Protein AF-F0ZZ21-F1 (afdb_monomer)

Sequence (67 aa):
SGSICLDILKEQWSPALTIPKVLLSISALLSDPNPDDPLVPESAHIFKTDRTRFESTAREWTKKYAS

Radius of gyration: 13.78 Å; Cα contacts (8 Å, |Δi|>4): 25; chains: 1; bounding box: 31×22×32 Å

Solvent-accessible surface area (backbone atoms only — not comparable to full-atom values): 4243 Å² total; per-residue (Å²): 132,94,78,76,95,44,59,58,80,62,86,60,52,54,93,87,64,47,73,68,59,55,53,50,52,52,55,47,41,74,72,55,68,63,73,88,70,47,94,49,62,68,60,39,49,36,48,76,75,37,51,70,59,40,53,51,53,51,53,52,48,43,63,73,77,71,110

Foldseek 3Di:
DPDDPDCCVPVVPDPPDDPVNVVVVVVVCV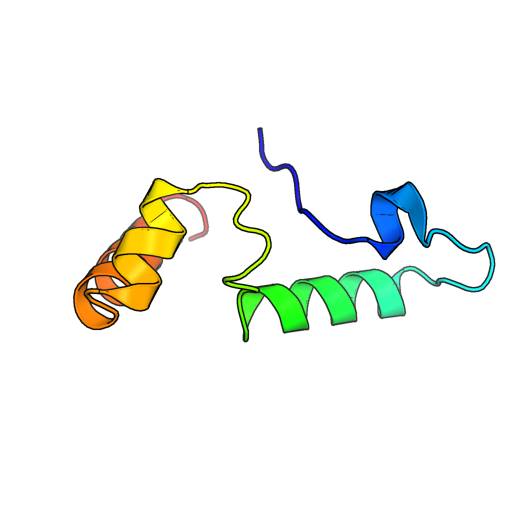VPPDLVDDPDVVLSVCCVVPVPVSVVVVVVVCVVPVD

Structure (mmCIF, N/CA/C/O backbone):
data_AF-F0ZZ21-F1
#
_entry.id   AF-F0ZZ21-F1
#
loop_
_atom_site.group_PDB
_atom_site.id
_atom_site.type_symbol
_atom_site.label_atom_id
_atom_site.label_alt_id
_atom_site.label_comp_id
_atom_site.label_asym_id
_atom_site.label_entity_id
_atom_site.label_seq_id
_atom_site.pdbx_PDB_ins_code
_atom_site.Cartn_x
_atom_site.Cartn_y
_atom_site.Cartn_z
_atom_site.occupancy
_atom_site.B_iso_or_equiv
_atom_site.auth_seq_id
_atom_site.auth_comp_id
_atom_site.auth_asym_id
_atom_site.auth_atom_id
_atom_site.pdbx_PDB_model_num
ATOM 1 N N . SER A 1 1 ? 4.731 12.582 2.618 1.00 48.34 1 SER A N 1
ATOM 2 C CA . SER A 1 1 ? 5.547 11.911 1.582 1.00 48.34 1 SER A CA 1
ATOM 3 C C . SER A 1 1 ? 4.816 10.644 1.174 1.00 48.34 1 SER A C 1
ATOM 5 O O . SER A 1 1 ? 4.517 9.852 2.053 1.00 48.34 1 SER A O 1
ATOM 7 N N . GLY A 1 2 ? 4.450 10.474 -0.101 1.00 60.56 2 GLY A N 1
ATOM 8 C CA . GLY A 1 2 ? 3.729 9.290 -0.605 1.00 60.56 2 GLY A CA 1
ATOM 9 C C . GLY A 1 2 ? 4.648 8.092 -0.850 1.00 60.56 2 GLY A C 1
ATOM 10 O O . GLY A 1 2 ? 4.629 7.511 -1.930 1.00 60.56 2 GLY A O 1
ATOM 11 N N . SER A 1 3 ? 5.522 7.790 0.108 1.00 54.78 3 SER A N 1
ATOM 12 C CA . SER A 1 3 ? 6.511 6.724 -0.030 1.00 54.78 3 SER A CA 1
ATOM 13 C C . SER A 1 3 ? 5.814 5.368 0.041 1.00 54.78 3 SER A C 1
ATOM 15 O O . SER A 1 3 ? 5.152 5.071 1.029 1.00 54.78 3 SER A O 1
ATOM 17 N N . ILE A 1 4 ? 5.959 4.549 -0.997 1.00 64.25 4 ILE A N 1
ATOM 18 C CA . ILE A 1 4 ? 5.399 3.195 -1.039 1.00 64.25 4 ILE A CA 1
ATOM 19 C C . ILE A 1 4 ? 6.499 2.226 -0.595 1.00 64.25 4 ILE A C 1
ATOM 21 O O . ILE A 1 4 ? 7.569 2.202 -1.206 1.00 64.25 4 ILE A O 1
ATOM 25 N N . CYS A 1 5 ? 6.254 1.449 0.466 1.00 59.81 5 CYS A N 1
ATOM 26 C CA . CYS A 1 5 ? 7.156 0.367 0.866 1.00 59.81 5 CYS A CA 1
ATOM 27 C C . CYS A 1 5 ? 6.911 -0.831 -0.055 1.00 59.81 5 CYS A C 1
ATOM 29 O O . CYS A 1 5 ? 5.957 -1.582 0.116 1.00 59.81 5 CYS A O 1
ATOM 31 N N . LEU A 1 6 ? 7.727 -0.942 -1.098 1.00 65.50 6 LEU A N 1
ATOM 32 C CA . LEU A 1 6 ? 7.744 -2.075 -2.014 1.00 65.50 6 LEU A CA 1
ATOM 33 C C . LEU A 1 6 ? 9.196 -2.520 -2.133 1.00 65.50 6 LEU A C 1
ATOM 35 O O . LEU A 1 6 ? 10.032 -1.751 -2.607 1.00 65.50 6 LEU A O 1
ATOM 39 N N . ASP A 1 7 ? 9.495 -3.753 -1.730 1.00 64.75 7 ASP A N 1
ATOM 40 C CA . ASP A 1 7 ? 10.866 -4.285 -1.725 1.00 64.75 7 ASP A CA 1
ATOM 41 C C . ASP A 1 7 ? 11.509 -4.237 -3.114 1.00 64.75 7 ASP A C 1
ATOM 43 O O . ASP A 1 7 ? 12.701 -3.964 -3.250 1.00 64.75 7 ASP A O 1
ATOM 47 N N . ILE A 1 8 ? 10.696 -4.379 -4.167 1.00 65.94 8 ILE A N 1
ATOM 48 C CA . ILE A 1 8 ? 11.108 -4.263 -5.574 1.00 65.94 8 ILE A CA 1
ATOM 49 C C . ILE A 1 8 ? 11.535 -2.843 -5.990 1.00 65.94 8 ILE A C 1
ATOM 51 O O . ILE A 1 8 ? 12.139 -2.669 -7.046 1.00 65.94 8 ILE A O 1
ATOM 55 N N . LEU A 1 9 ? 11.199 -1.824 -5.190 1.00 64.94 9 LEU A N 1
ATOM 56 C CA . LEU A 1 9 ? 11.617 -0.430 -5.377 1.00 64.94 9 LEU A CA 1
ATOM 57 C C . LEU A 1 9 ? 12.856 -0.071 -4.536 1.00 64.94 9 LEU A C 1
ATOM 59 O O . LEU A 1 9 ? 13.411 1.011 -4.727 1.00 64.94 9 LEU A O 1
ATOM 63 N N . LYS A 1 10 ? 13.287 -0.951 -3.621 1.00 63.69 10 LYS A N 1
ATOM 64 C CA . LYS A 1 10 ? 14.504 -0.800 -2.809 1.00 63.69 10 LYS A CA 1
ATOM 65 C C . LYS A 1 10 ? 15.501 -1.927 -3.093 1.00 63.69 10 LYS A C 1
ATOM 67 O O . LYS A 1 10 ? 16.301 -1.811 -4.013 1.00 63.69 10 LYS A O 1
ATOM 72 N N . GLU A 1 11 ? 15.475 -2.992 -2.294 1.00 63.06 11 GLU A N 1
ATOM 73 C CA . GLU A 1 11 ? 16.543 -3.999 -2.228 1.00 63.06 11 GLU A CA 1
ATOM 74 C C . GLU A 1 11 ? 16.368 -5.134 -3.243 1.00 63.06 11 GLU A C 1
ATOM 76 O O . GLU A 1 11 ? 17.349 -5.739 -3.664 1.00 63.06 11 GLU A O 1
ATOM 81 N N . GLN A 1 12 ? 15.135 -5.397 -3.685 1.00 67.00 12 GLN A N 1
ATOM 82 C CA . GLN A 1 12 ? 14.812 -6.433 -4.673 1.00 67.00 12 GLN A CA 1
ATOM 83 C C . GLN A 1 12 ? 14.614 -5.882 -6.089 1.00 67.00 12 GLN A C 1
ATOM 85 O O . GLN A 1 12 ? 14.009 -6.538 -6.944 1.00 67.00 12 GLN A O 1
ATOM 90 N N . TRP A 1 13 ? 15.103 -4.672 -6.362 1.00 75.94 13 TRP A N 1
ATOM 91 C CA . TRP A 1 13 ? 15.090 -4.150 -7.721 1.00 75.94 13 TRP A CA 1
ATOM 92 C C . TRP A 1 13 ? 15.899 -5.073 -8.651 1.00 75.94 13 TRP A C 1
ATOM 94 O O . TRP A 1 13 ? 17.000 -5.513 -8.319 1.00 7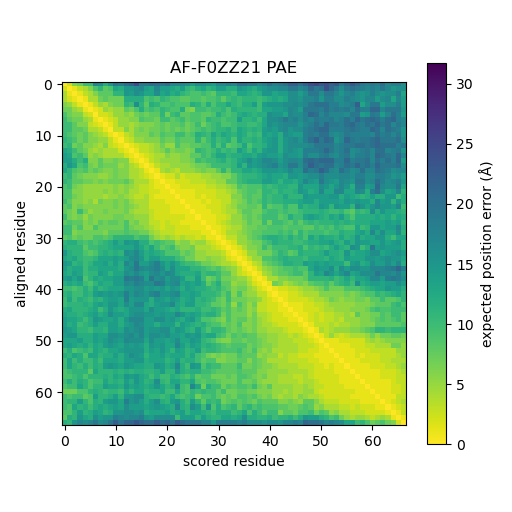5.94 13 TRP A O 1
ATOM 104 N N . SER A 1 14 ? 15.367 -5.349 -9.844 1.00 73.06 14 SER A N 1
ATOM 105 C CA . SER A 1 14 ? 16.038 -6.105 -10.907 1.00 73.06 14 SER A CA 1
ATOM 106 C C . SER A 1 14 ? 15.711 -5.506 -12.281 1.00 73.06 14 SER A C 1
ATOM 108 O O . SER A 1 14 ? 14.570 -5.082 -12.488 1.00 73.06 14 SER A O 1
ATOM 110 N N . PRO A 1 15 ? 16.632 -5.547 -13.270 1.00 71.31 15 PRO A N 1
ATOM 111 C CA . PRO A 1 15 ? 16.362 -5.055 -14.625 1.00 71.31 15 PRO A CA 1
ATOM 112 C C . PRO A 1 15 ? 15.243 -5.837 -15.332 1.00 71.31 15 PRO A C 1
ATOM 114 O O . PRO A 1 15 ? 14.704 -5.384 -16.337 1.00 71.31 15 PRO A O 1
ATOM 117 N N . ALA A 1 16 ? 14.894 -7.022 -14.817 1.00 74.75 16 ALA A N 1
ATOM 118 C CA . ALA A 1 16 ? 13.802 -7.860 -15.309 1.00 74.75 16 ALA A CA 1
ATOM 119 C C . ALA A 1 16 ? 12.406 -7.412 -14.819 1.00 74.75 16 ALA A C 1
ATOM 121 O O . ALA A 1 16 ? 11.382 -7.993 -15.216 1.00 74.75 16 ALA A O 1
ATOM 122 N N . LEU A 1 17 ? 12.344 -6.413 -13.932 1.00 72.19 17 LEU A N 1
ATOM 123 C CA . LEU A 1 17 ? 11.099 -5.793 -13.496 1.00 72.19 17 LEU A CA 1
ATOM 124 C C . LEU A 1 17 ? 10.635 -4.791 -14.547 1.00 72.19 17 LEU A C 1
ATOM 126 O O . LEU A 1 17 ? 11.336 -3.851 -14.909 1.00 72.19 17 LEU A O 1
ATOM 130 N N . THR A 1 18 ? 9.418 -4.993 -15.032 1.00 79.31 18 THR A N 1
ATOM 131 C CA . THR A 1 18 ? 8.779 -4.095 -15.989 1.00 79.31 18 THR A CA 1
ATOM 132 C C . THR A 1 18 ? 7.760 -3.215 -15.270 1.00 79.31 18 THR A C 1
ATOM 134 O O . THR A 1 18 ? 7.198 -3.615 -14.249 1.00 79.31 18 THR A O 1
ATOM 137 N N . ILE A 1 19 ? 7.476 -2.030 -15.819 1.00 78.38 19 ILE A N 1
ATOM 138 C CA . ILE A 1 19 ? 6.465 -1.102 -15.278 1.00 78.38 19 ILE A CA 1
ATOM 139 C C . ILE A 1 19 ? 5.113 -1.791 -14.982 1.00 78.38 19 ILE A C 1
ATOM 141 O O . ILE A 1 19 ? 4.570 -1.560 -13.902 1.00 78.38 19 ILE A O 1
ATOM 145 N N . PRO A 1 20 ? 4.588 -2.701 -15.832 1.00 79.94 20 PRO A N 1
ATOM 146 C CA . PRO A 1 20 ? 3.366 -3.442 -15.516 1.00 79.94 20 PRO A CA 1
ATOM 147 C C . PRO A 1 20 ? 3.465 -4.293 -14.246 1.00 79.94 20 PRO A C 1
ATOM 149 O O . PRO A 1 20 ? 2.512 -4.334 -13.476 1.00 79.94 20 PRO A O 1
ATOM 152 N N . LYS A 1 21 ? 4.611 -4.943 -13.994 1.00 74.44 21 LYS A N 1
ATOM 153 C CA . LYS A 1 21 ? 4.817 -5.737 -12.772 1.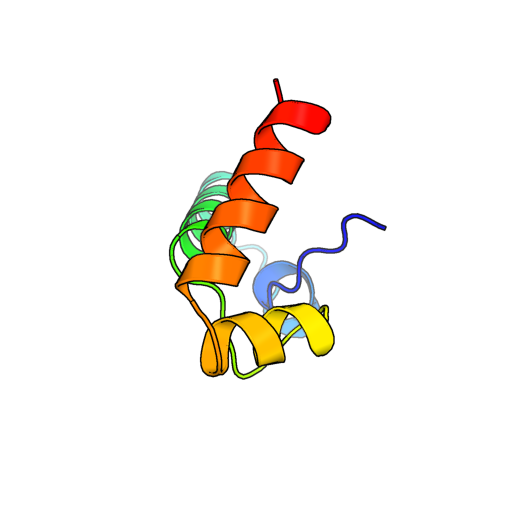00 74.44 21 LYS A CA 1
ATOM 154 C C . LYS A 1 21 ? 4.825 -4.846 -11.532 1.00 74.44 21 LYS A C 1
ATOM 156 O O . LYS A 1 21 ? 4.223 -5.209 -10.531 1.00 74.44 21 LYS A O 1
ATOM 161 N N . VAL A 1 22 ? 5.436 -3.662 -11.625 1.00 77.00 22 VAL A N 1
ATOM 162 C CA . VAL A 1 22 ? 5.452 -2.677 -10.531 1.00 77.00 22 VAL A CA 1
ATOM 163 C C . VAL A 1 22 ? 4.037 -2.192 -10.205 1.00 77.00 22 VAL A C 1
ATOM 165 O O . VAL A 1 22 ? 3.644 -2.189 -9.042 1.00 77.00 22 VAL A O 1
ATOM 168 N N . LEU A 1 23 ? 3.242 -1.839 -11.220 1.00 77.50 23 LEU A N 1
ATOM 169 C CA . LEU A 1 23 ? 1.851 -1.411 -11.029 1.00 77.50 23 LEU A CA 1
ATOM 170 C C . LEU A 1 23 ? 0.975 -2.527 -10.445 1.00 77.50 23 LEU A C 1
ATOM 172 O O . LEU A 1 23 ? 0.148 -2.261 -9.573 1.00 77.50 23 LEU A O 1
ATOM 176 N N . LEU A 1 24 ? 1.185 -3.775 -10.878 1.00 79.88 24 LEU A N 1
ATOM 177 C CA . LEU A 1 24 ? 0.476 -4.933 -10.336 1.00 79.88 24 LEU A CA 1
ATOM 178 C C . LEU A 1 24 ? 0.797 -5.135 -8.847 1.00 79.88 24 LEU A C 1
ATOM 180 O O . LEU A 1 24 ? -0.113 -5.338 -8.048 1.00 79.88 24 LEU A O 1
ATOM 184 N N . SER A 1 25 ? 2.071 -5.019 -8.462 1.00 76.19 25 SER A N 1
ATOM 185 C CA . SER A 1 25 ? 2.497 -5.109 -7.063 1.00 76.19 25 SER A CA 1
ATOM 186 C C . SER A 1 25 ? 1.929 -3.977 -6.200 1.00 76.19 25 SER A C 1
ATOM 188 O O . SER A 1 25 ? 1.531 -4.231 -5.067 1.00 76.19 25 SER A O 1
ATOM 190 N N . ILE A 1 26 ? 1.812 -2.751 -6.728 1.00 77.19 26 ILE A N 1
ATOM 191 C CA . ILE A 1 26 ? 1.136 -1.640 -6.032 1.00 77.19 26 ILE A CA 1
ATOM 192 C C . ILE A 1 26 ? -0.353 -1.953 -5.837 1.00 77.19 26 ILE A C 1
ATOM 194 O O . ILE A 1 26 ? -0.874 -1.790 -4.737 1.00 77.19 26 ILE A O 1
ATOM 198 N N . SER A 1 27 ? -1.040 -2.433 -6.878 1.00 76.75 27 SER A N 1
ATOM 199 C CA . SER A 1 27 ? -2.458 -2.805 -6.782 1.00 76.75 27 SER A CA 1
ATOM 200 C C . SER A 1 27 ? -2.692 -3.938 -5.781 1.00 76.75 27 SER A C 1
ATOM 202 O O . SER A 1 27 ? -3.692 -3.922 -5.062 1.00 76.75 27 SER A O 1
ATOM 204 N N . ALA A 1 28 ? -1.776 -4.909 -5.721 1.00 77.19 28 ALA A N 1
ATOM 205 C CA . ALA A 1 28 ? -1.813 -5.986 -4.741 1.00 77.19 28 ALA A CA 1
ATOM 206 C C . ALA A 1 28 ? -1.623 -5.446 -3.316 1.00 77.19 28 ALA A C 1
ATOM 208 O O . ALA A 1 28 ? -2.432 -5.760 -2.454 1.00 77.19 28 ALA A O 1
ATOM 209 N N . LEU A 1 29 ? -0.646 -4.560 -3.090 1.00 73.00 29 LEU A N 1
ATOM 210 C CA . LEU A 1 29 ? -0.400 -3.941 -1.780 1.00 73.00 29 LEU A CA 1
ATOM 211 C C . LEU A 1 29 ? -1.584 -3.091 -1.287 1.00 73.00 29 LEU A C 1
ATOM 213 O O . LEU A 1 29 ? -1.873 -3.053 -0.096 1.00 73.00 29 LEU A O 1
ATOM 217 N N . LEU A 1 30 ? -2.279 -2.405 -2.198 1.00 71.88 30 LEU A N 1
ATOM 218 C CA . LEU A 1 30 ? -3.495 -1.654 -1.868 1.00 71.88 30 LEU A CA 1
ATOM 219 C C . LEU A 1 30 ? -4.678 -2.571 -1.527 1.00 71.88 30 LEU A C 1
ATOM 221 O O . LEU A 1 30 ? -5.569 -2.157 -0.787 1.00 71.88 30 LEU A O 1
ATOM 225 N N . SER A 1 31 ? -4.697 -3.788 -2.078 1.00 73.69 31 SER A N 1
ATOM 226 C CA . SER A 1 31 ? -5.750 -4.779 -1.827 1.00 73.69 31 SER A CA 1
ATOM 227 C C . SER A 1 31 ? -5.487 -5.592 -0.557 1.00 73.69 31 SER A C 1
ATOM 229 O O . SER A 1 31 ? -6.434 -5.942 0.141 1.00 73.69 31 SER A O 1
ATOM 231 N N . ASP A 1 32 ? -4.217 -5.872 -0.258 1.00 71.62 32 ASP A N 1
ATOM 232 C CA . ASP A 1 32 ? -3.772 -6.629 0.910 1.00 71.62 32 ASP A CA 1
ATOM 233 C C . ASP A 1 32 ? -2.566 -5.922 1.563 1.00 71.62 32 ASP A C 1
ATOM 235 O O . ASP A 1 32 ? -1.411 -6.151 1.181 1.00 71.62 32 ASP A O 1
ATOM 239 N N . PRO A 1 33 ? -2.813 -4.972 2.485 1.00 66.19 33 PRO A N 1
ATOM 240 C CA . PRO A 1 33 ? -1.745 -4.212 3.118 1.00 66.19 33 PRO A CA 1
ATOM 241 C C . PRO A 1 33 ? -0.897 -5.122 4.011 1.00 66.19 33 PRO A C 1
ATOM 243 O O . PRO A 1 33 ? -1.432 -5.784 4.896 1.00 66.19 33 PRO A O 1
ATOM 246 N N . ASN A 1 34 ? 0.430 -5.109 3.829 1.00 66.00 34 ASN A N 1
ATOM 247 C CA . ASN A 1 34 ? 1.354 -5.894 4.651 1.00 66.00 34 ASN A CA 1
ATOM 248 C C . ASN A 1 34 ? 1.405 -5.338 6.091 1.00 66.00 34 ASN A C 1
ATOM 250 O O . ASN A 1 34 ? 1.912 -4.233 6.305 1.00 66.00 34 ASN A O 1
ATOM 254 N N . PRO A 1 35 ? 0.902 -6.076 7.095 1.00 60.56 35 PRO A N 1
ATOM 255 C CA . PRO A 1 35 ? 0.791 -5.577 8.455 1.00 60.56 35 PRO A CA 1
ATOM 256 C C . PRO A 1 35 ? 2.064 -5.821 9.293 1.00 60.56 35 PRO A C 1
ATOM 258 O O . PRO A 1 35 ? 2.097 -5.411 10.459 1.00 60.56 35 PRO A O 1
ATOM 261 N N . ASP A 1 36 ? 3.077 -6.492 8.729 1.00 63.47 36 ASP A N 1
ATOM 262 C CA . ASP A 1 36 ? 4.371 -6.786 9.364 1.00 63.47 36 ASP A CA 1
ATOM 263 C C . ASP A 1 36 ? 5.485 -5.805 8.960 1.00 63.47 36 ASP A C 1
ATOM 265 O O . ASP A 1 36 ? 6.467 -5.683 9.690 1.00 63.47 36 ASP A O 1
ATOM 269 N N . ASP A 1 37 ? 5.294 -5.031 7.883 1.00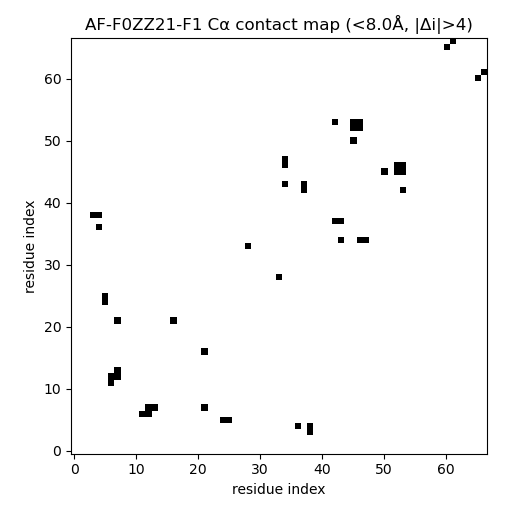 64.69 37 ASP A N 1
ATOM 270 C CA . ASP A 1 37 ? 6.129 -3.865 7.539 1.00 64.69 37 ASP A CA 1
ATOM 271 C C . ASP A 1 37 ? 5.286 -2.583 7.374 1.00 64.69 37 ASP A C 1
ATOM 273 O O . ASP A 1 37 ? 5.061 -2.082 6.265 1.00 64.69 37 ASP A O 1
ATOM 277 N N . PRO A 1 38 ? 4.730 -2.045 8.475 1.00 62.97 38 PRO A N 1
ATOM 278 C CA . PRO A 1 38 ? 3.858 -0.892 8.392 1.00 62.97 38 PRO A CA 1
ATOM 279 C C . PRO A 1 38 ? 4.653 0.405 8.237 1.00 62.97 38 PRO A C 1
ATOM 281 O O . PRO A 1 38 ? 5.291 0.884 9.173 1.00 62.97 38 PRO A O 1
ATOM 284 N N . LEU A 1 39 ? 4.506 1.061 7.082 1.00 63.69 39 LEU A N 1
ATOM 285 C CA . LEU A 1 39 ? 5.061 2.404 6.862 1.00 63.69 39 LEU A CA 1
ATOM 286 C C . LEU A 1 39 ? 4.486 3.445 7.848 1.00 63.69 39 LEU A C 1
ATOM 288 O O . LEU A 1 39 ? 5.131 4.445 8.156 1.00 63.69 39 LEU A O 1
ATOM 292 N N . VAL A 1 40 ? 3.266 3.203 8.345 1.00 68.38 40 VAL A N 1
ATOM 293 C CA . VAL A 1 40 ? 2.607 3.992 9.392 1.00 68.38 40 VAL A CA 1
ATOM 294 C C . VAL A 1 40 ? 2.171 3.045 10.519 1.00 68.38 40 VAL A C 1
ATOM 296 O O . VAL A 1 40 ? 1.150 2.364 10.382 1.00 68.38 40 VAL A O 1
ATOM 299 N N . PRO A 1 41 ? 2.914 2.995 11.640 1.00 68.31 41 PRO A N 1
ATOM 300 C CA . PRO A 1 41 ? 2.640 2.076 12.747 1.00 68.31 41 PRO A CA 1
ATOM 301 C C . PRO A 1 41 ? 1.235 2.240 13.341 1.00 68.31 41 PRO A C 1
ATOM 303 O O . PRO A 1 41 ? 0.592 1.260 13.709 1.00 68.31 41 PRO A O 1
ATOM 306 N N . GLU A 1 42 ? 0.735 3.476 13.392 1.00 69.94 42 GLU A N 1
ATOM 307 C CA . GLU A 1 42 ? -0.590 3.807 13.923 1.00 69.94 42 GLU A CA 1
ATOM 308 C C . GLU A 1 42 ? -1.720 3.210 13.068 1.00 69.94 42 GLU A C 1
ATOM 310 O O . GLU A 1 42 ? -2.615 2.546 13.590 1.00 69.94 42 GLU A O 1
ATOM 315 N N . SER A 1 43 ? -1.634 3.349 11.742 1.00 67.88 43 SER A N 1
ATOM 316 C CA . SER A 1 43 ? -2.607 2.773 10.807 1.00 67.88 43 SER A CA 1
ATOM 317 C C . SER A 1 43 ? -2.620 1.247 10.862 1.00 67.88 43 SER A C 1
ATOM 319 O O . SER A 1 43 ? -3.687 0.642 10.808 1.00 67.88 43 SER A O 1
ATOM 321 N N . ALA A 1 44 ? -1.453 0.616 11.013 1.00 68.38 44 ALA A N 1
ATOM 322 C CA . ALA A 1 44 ? -1.354 -0.834 11.142 1.00 68.38 44 ALA A CA 1
ATOM 323 C C . ALA A 1 44 ? -1.885 -1.352 12.483 1.00 68.38 44 ALA A C 1
ATOM 325 O O . ALA A 1 44 ? -2.503 -2.416 12.532 1.00 68.38 44 ALA A O 1
ATOM 326 N N . HIS A 1 45 ? -1.708 -0.588 13.564 1.00 72.50 45 HIS A N 1
ATOM 327 C CA . HIS A 1 45 ? -2.317 -0.913 14.848 1.00 72.50 45 HIS A CA 1
ATOM 328 C C . HIS 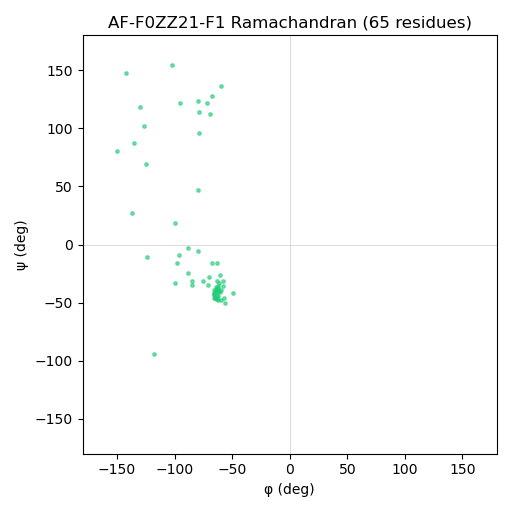A 1 45 ? -3.846 -0.864 14.762 1.00 72.50 45 HIS A C 1
ATOM 330 O O . HIS A 1 45 ? -4.502 -1.815 15.183 1.00 72.50 45 HIS A O 1
ATOM 336 N N . ILE A 1 46 ? -4.415 0.181 14.148 1.00 76.31 46 ILE A N 1
ATOM 337 C CA . ILE A 1 46 ? -5.866 0.290 13.928 1.00 76.31 46 ILE A CA 1
ATOM 338 C C . ILE A 1 46 ? -6.349 -0.818 12.985 1.00 76.31 46 ILE A C 1
ATOM 340 O O . ILE A 1 46 ? -7.369 -1.431 13.260 1.00 76.31 46 ILE A O 1
ATOM 344 N N . PHE A 1 47 ? -5.599 -1.167 11.937 1.00 69.44 47 PHE A N 1
ATOM 345 C CA . PHE A 1 47 ? -5.953 -2.287 11.058 1.00 69.44 47 PHE A CA 1
ATOM 346 C C . PHE A 1 47 ? -6.025 -3.633 11.803 1.00 69.44 47 PHE A C 1
ATOM 348 O O . PHE A 1 47 ? -6.952 -4.410 11.573 1.00 69.44 47 PHE A O 1
ATOM 355 N N . LYS A 1 48 ? -5.084 -3.899 12.725 1.00 71.00 48 LYS A N 1
ATOM 356 C CA . LYS A 1 48 ? -5.057 -5.129 13.540 1.00 71.00 48 LYS A CA 1
ATOM 357 C C . LYS A 1 48 ? -6.104 -5.137 14.665 1.00 71.00 48 LYS A C 1
ATOM 359 O O . LYS A 1 48 ? -6.579 -6.210 15.025 1.00 71.00 48 LYS A O 1
ATOM 364 N N . THR A 1 49 ? -6.449 -3.979 15.235 1.00 79.25 49 THR A N 1
ATOM 365 C CA . THR A 1 49 ? -7.328 -3.876 16.421 1.00 79.25 49 THR A CA 1
ATOM 366 C C . THR A 1 49 ? -8.778 -3.513 16.101 1.00 79.25 49 THR A C 1
ATOM 368 O O . THR A 1 49 ? -9.681 -3.981 16.788 1.00 79.25 49 THR A O 1
ATOM 371 N N . ASP A 1 50 ? -9.019 -2.717 15.060 1.00 78.69 50 ASP A N 1
ATOM 372 C CA . ASP A 1 50 ? -10.334 -2.202 14.674 1.00 78.69 50 ASP A CA 1
ATOM 373 C C . ASP A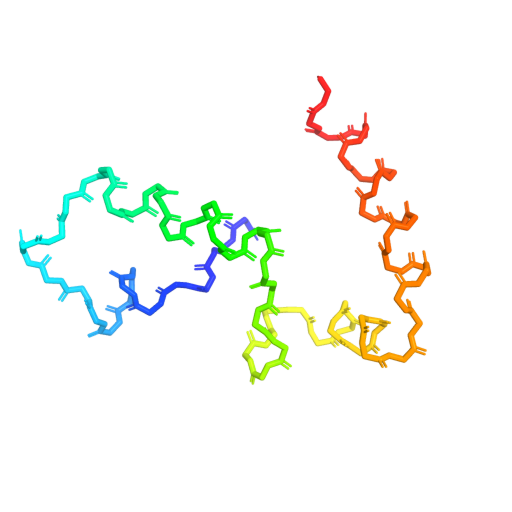 1 50 ? -10.417 -1.971 13.152 1.00 78.69 50 ASP A C 1
ATOM 375 O O . ASP A 1 50 ? -10.287 -0.858 12.622 1.00 78.69 50 ASP A O 1
ATOM 379 N N . ARG A 1 51 ? -10.653 -3.070 12.427 1.00 77.19 51 ARG A N 1
ATOM 380 C CA . ARG A 1 51 ? -10.734 -3.071 10.960 1.00 77.19 51 ARG A CA 1
ATOM 381 C C . ARG A 1 51 ? -11.870 -2.196 10.422 1.00 77.19 51 ARG A C 1
ATOM 383 O O . ARG A 1 51 ? -11.709 -1.562 9.382 1.00 77.19 51 ARG A O 1
ATOM 390 N N . THR A 1 52 ? -12.988 -2.103 11.139 1.00 83.56 52 THR A N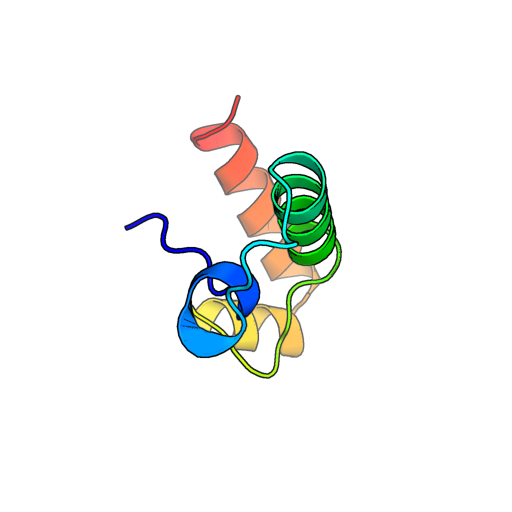 1
ATOM 391 C CA . THR A 1 52 ? -14.142 -1.284 10.739 1.00 83.56 52 THR A CA 1
ATOM 392 C C . THR A 1 52 ? -13.789 0.202 10.745 1.00 83.56 52 THR A C 1
ATOM 394 O O . THR A 1 52 ? -14.104 0.928 9.799 1.00 83.56 52 THR A O 1
ATOM 397 N N . ARG A 1 53 ? -13.082 0.660 11.787 1.00 79.94 53 ARG A N 1
ATOM 398 C CA . ARG A 1 53 ? -12.603 2.041 11.873 1.00 79.94 53 ARG A CA 1
ATOM 399 C C . ARG A 1 53 ? -11.559 2.346 10.804 1.00 79.94 53 ARG A C 1
ATOM 401 O O . ARG A 1 53 ? -11.651 3.398 10.173 1.00 79.94 53 ARG A O 1
ATOM 408 N N . PHE A 1 54 ? -10.630 1.419 10.551 1.00 79.25 54 PHE A N 1
ATOM 409 C CA . PHE A 1 54 ? -9.659 1.552 9.462 1.00 79.25 54 PHE A CA 1
ATOM 410 C C . PHE A 1 54 ? -10.351 1.758 8.107 1.00 79.25 54 PHE A C 1
ATOM 412 O O . PHE A 1 54 ? -10.040 2.713 7.396 1.00 79.25 54 PHE A O 1
ATOM 419 N N . GLU A 1 55 ? -11.331 0.914 7.767 1.00 80.69 55 GLU A N 1
ATOM 420 C CA . GLU A 1 55 ? -12.067 1.034 6.505 1.00 80.69 55 GLU A CA 1
ATOM 421 C C . GLU A 1 55 ? -12.836 2.356 6.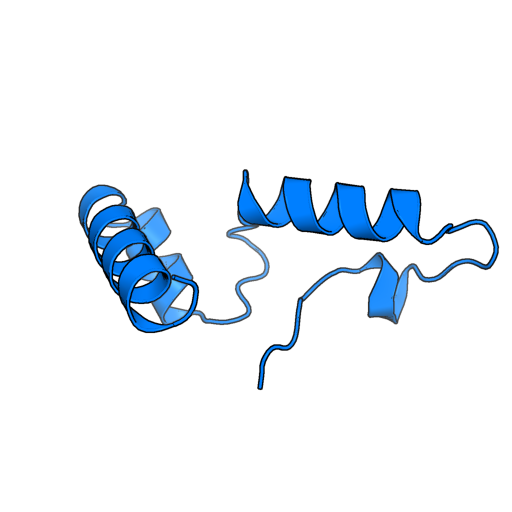388 1.00 80.69 55 GLU A C 1
ATOM 423 O O . GLU A 1 55 ? -12.860 2.959 5.313 1.00 80.69 55 GLU A O 1
ATOM 428 N N . SER A 1 56 ? -13.453 2.827 7.476 1.00 84.56 56 SER A N 1
ATOM 429 C CA . SER A 1 56 ? -14.165 4.109 7.488 1.00 84.56 56 SER A CA 1
ATOM 430 C C . SER A 1 56 ? -13.220 5.276 7.198 1.00 84.56 56 SER A C 1
ATOM 432 O O . SER A 1 56 ? -13.510 6.108 6.338 1.00 84.56 56 SER A O 1
ATOM 434 N N . THR A 1 57 ? -12.070 5.324 7.877 1.00 82.06 57 THR A N 1
ATOM 435 C CA . THR A 1 57 ? -11.064 6.373 7.669 1.00 82.06 57 THR A CA 1
ATOM 436 C C . THR A 1 57 ? -10.459 6.302 6.268 1.00 82.06 57 THR A C 1
ATOM 438 O O . THR A 1 57 ? -10.303 7.339 5.624 1.00 82.06 57 THR A O 1
ATOM 441 N N . ALA A 1 58 ? -10.183 5.096 5.758 1.00 80.81 58 ALA A N 1
ATOM 442 C CA . ALA A 1 58 ? -9.676 4.905 4.402 1.00 80.81 58 ALA A CA 1
ATOM 443 C C . ALA A 1 58 ? -10.652 5.458 3.351 1.00 80.81 58 ALA A C 1
ATOM 445 O O . ALA A 1 58 ? -10.249 6.247 2.498 1.00 80.81 58 ALA A O 1
ATOM 446 N N . ARG A 1 59 ? -11.951 5.133 3.453 1.00 83.06 59 ARG A N 1
ATOM 447 C CA . ARG A 1 59 ? -12.984 5.658 2.539 1.00 83.06 59 ARG A CA 1
ATOM 448 C C . ARG A 1 59 ? -13.108 7.179 2.616 1.00 83.06 59 ARG A C 1
ATOM 450 O O . ARG A 1 59 ? -13.253 7.829 1.581 1.00 83.06 59 ARG A O 1
ATOM 457 N N . GLU A 1 60 ? -13.048 7.750 3.818 1.00 85.25 60 GLU A N 1
ATOM 458 C CA . GLU A 1 60 ? -13.101 9.202 4.012 1.00 85.25 60 GLU A CA 1
ATOM 459 C C . GLU A 1 60 ? -11.908 9.901 3.345 1.00 85.25 60 GLU A C 1
ATOM 461 O O . GLU A 1 60 ? -12.084 10.887 2.627 1.00 85.25 60 GLU A O 1
ATOM 466 N N . TRP A 1 61 ? -10.701 9.358 3.512 1.00 81.81 61 TRP A N 1
ATOM 467 C CA . TRP A 1 61 ? -9.491 9.890 2.887 1.00 81.81 61 TRP A CA 1
ATOM 468 C C . TRP A 1 61 ? -9.513 9.758 1.365 1.00 81.81 61 TRP A C 1
ATOM 470 O O . TRP A 1 61 ? -9.188 10.727 0.678 1.00 81.81 61 TRP A O 1
ATOM 480 N N . THR A 1 62 ? -9.954 8.616 0.825 1.00 83.56 62 THR A N 1
ATOM 481 C CA . THR A 1 62 ? -10.134 8.445 -0.625 1.00 83.56 62 THR A CA 1
ATOM 482 C C . THR A 1 62 ? -11.082 9.505 -1.178 1.00 83.56 62 THR A C 1
ATOM 484 O O . THR A 1 62 ? -10.750 10.169 -2.155 1.00 83.56 62 THR A O 1
ATOM 487 N N . LYS A 1 63 ? -12.220 9.740 -0.513 1.00 79.69 63 LYS A N 1
ATOM 488 C CA . LYS A 1 63 ? -13.185 10.765 -0.930 1.00 79.69 63 LYS A CA 1
ATOM 489 C C . LYS A 1 63 ? -12.614 12.185 -0.867 1.00 79.69 63 LYS A C 1
ATOM 491 O O . LYS A 1 63 ? -13.036 13.039 -1.634 1.00 79.69 63 LYS A O 1
ATOM 496 N N . LYS A 1 64 ? -11.695 12.454 0.061 1.00 79.06 64 LYS A N 1
ATOM 497 C CA . LYS A 1 64 ? -11.133 13.791 0.288 1.00 79.06 64 LYS A CA 1
ATOM 498 C C . LYS A 1 64 ? -9.963 14.134 -0.638 1.00 79.06 64 LYS A C 1
ATOM 500 O O . LYS A 1 64 ? -9.776 15.307 -0.944 1.00 79.06 64 LYS A O 1
ATOM 505 N N . TYR A 1 65 ? -9.168 13.143 -1.040 1.00 73.88 65 TYR A N 1
ATOM 506 C CA . TYR A 1 65 ? -7.887 13.371 -1.724 1.00 73.88 65 TYR A CA 1
ATOM 507 C C . TYR A 1 65 ? -7.754 12.687 -3.089 1.00 73.88 65 TYR A C 1
ATOM 509 O O . TYR A 1 65 ? -6.795 12.973 -3.801 1.00 73.88 65 TYR A O 1
ATOM 517 N N . ALA A 1 66 ? -8.668 11.785 -3.452 1.00 67.31 66 ALA A N 1
ATOM 518 C CA . ALA A 1 66 ? -8.574 10.970 -4.665 1.00 67.31 66 ALA A CA 1
ATOM 519 C C . ALA A 1 66 ? -9.915 10.853 -5.419 1.00 67.31 66 ALA A C 1
ATOM 521 O O . ALA A 1 66 ? -10.151 9.850 -6.094 1.00 67.31 66 ALA A O 1
ATOM 522 N N . SER A 1 67 ? -10.792 11.855 -5.274 1.00 50.88 67 SER A N 1
ATOM 523 C CA . SER A 1 67 ? -12.056 11.985 -6.015 1.00 50.88 67 SER A CA 1
ATOM 524 C C . SER A 1 67 ? -11.888 12.759 -7.315 1.00 50.88 67 SER A C 1
ATOM 526 O O . SER A 1 67 ? -11.285 13.855 -7.229 1.00 50.88 67 SER A O 1
#

Organism: Dictyostelium purpureum (NCBI:txid5786)

InterPro domains:
  IPR000608 Ubiquitin-conjugating (UBC), catalytic core domain [PF00179] (1-61)
  IPR000608 Ubiquitin-conjugating (UBC), catalytic c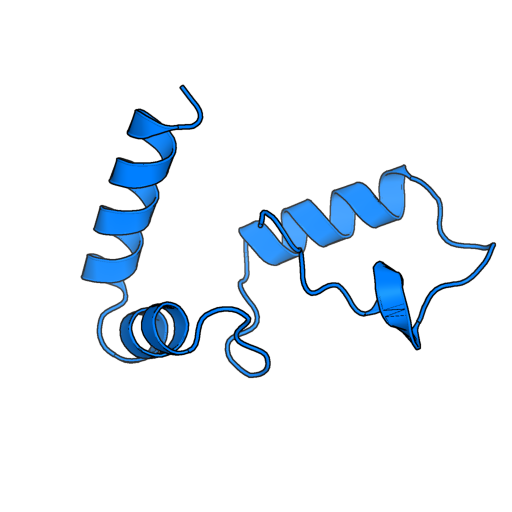ore domain [PS50127] (1-67)
  IPR016135 Ubiquitin-conjugating enzyme/RWD-like [G3DSA:3.10.110.10] (1-67)
  IPR016135 Ubiquitin-conjugating enzyme/RWD-like [SSF54495] (1-66)

Nearest PDB structures (foldseek):
  1qcq-assembly1_A  TM=9.654E-01  e=7.420E-07  Saccharomyces cerevisiae
  3ptf-assembly1_A  TM=9.626E-01  e=2.083E-06  Homo sapiens
  5fer-assembly1_E  TM=9.352E-01  e=1.945E-06  Homo sapiens
  5tut-assembly1_A  TM=9.607E-01  e=6.265E-06  Homo sapiens
  6fga-assembly1_K  TM=9.820E-01  e=1.642E-05  Homo sapiens

Mean predicted aligned error: 9.85 Å

Secondary structure (DSSP, 8-state):
------GGGTTT--TT--HHHHHHHHHHHHHS--SSS-SSHHHHHHHHH-HHHHHHHHHHHHHHH--

pLDDT: mean 72.0, std 8.12, range [48.34, 85.25]